Protein AF-A0A1Y3V4P4-F1 (afdb_monomer_lite)

Radius of gyration: 16.8 Å; chains: 1; bounding box: 31×30×48 Å

Organism: Bacteroides uniformis (NCBI:txid820)

Structure (mmCIF, N/CA/C/O backbone):
data_AF-A0A1Y3V4P4-F1
#
_entry.id   AF-A0A1Y3V4P4-F1
#
loop_
_atom_site.group_PDB
_atom_site.id
_atom_site.type_symbol
_atom_site.label_atom_id
_atom_site.label_alt_id
_atom_site.label_comp_id
_atom_site.label_asym_id
_atom_site.label_entity_id
_atom_site.label_seq_id
_atom_site.pdbx_PDB_ins_code
_atom_site.Cartn_x
_atom_site.Cartn_y
_atom_site.Cartn_z
_atom_site.occupancy
_atom_site.B_iso_or_equiv
_atom_site.auth_seq_id
_atom_site.auth_comp_id
_atom_site.auth_asym_id
_atom_site.auth_atom_id
_atom_site.pdbx_PDB_model_num
ATOM 1 N N . MET A 1 1 ? 12.192 15.397 -8.12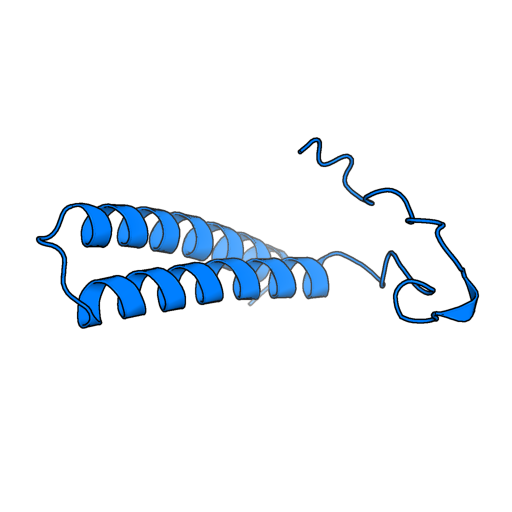3 1.00 77.25 1 MET A N 1
ATOM 2 C CA . MET A 1 1 ? 12.547 14.035 -7.681 1.00 77.25 1 MET A CA 1
ATOM 3 C C . MET A 1 1 ? 13.045 13.300 -8.920 1.00 77.25 1 MET A C 1
ATOM 5 O O . MET A 1 1 ? 12.510 13.568 -9.988 1.00 77.25 1 MET A O 1
ATOM 9 N N . THR A 1 2 ? 14.117 12.512 -8.854 1.00 93.56 2 THR A N 1
ATOM 10 C CA . THR A 1 2 ? 14.534 11.677 -9.998 1.00 93.56 2 THR A CA 1
ATOM 11 C C . THR A 1 2 ? 13.590 10.481 -10.136 1.00 93.56 2 THR A C 1
ATOM 13 O O . THR A 1 2 ? 12.920 10.121 -9.171 1.00 93.56 2 THR A O 1
ATOM 16 N N . PHE A 1 3 ? 13.551 9.836 -11.307 1.00 90.06 3 PHE A N 1
ATOM 17 C CA . PHE A 1 3 ? 12.768 8.607 -11.511 1.00 90.06 3 PHE A CA 1
ATOM 18 C C . PHE A 1 3 ? 13.057 7.554 -10.430 1.00 90.06 3 PHE A C 1
ATOM 20 O O . PHE A 1 3 ? 12.145 7.004 -9.821 1.00 90.06 3 PHE A O 1
ATOM 27 N N . GLU A 1 4 ? 14.340 7.313 -10.159 1.00 90.69 4 GLU A N 1
ATOM 28 C CA . GLU A 1 4 ? 14.778 6.359 -9.141 1.00 90.69 4 GLU A CA 1
ATOM 29 C C . GLU A 1 4 ? 14.273 6.746 -7.746 1.00 90.69 4 GLU A C 1
ATOM 31 O O . GLU A 1 4 ? 13.749 5.901 -7.023 1.00 90.69 4 GLU A O 1
ATOM 36 N N . GLN A 1 5 ? 14.348 8.032 -7.397 1.00 93.25 5 GLN A N 1
ATOM 37 C CA . GLN A 1 5 ? 13.814 8.540 -6.137 1.00 93.25 5 GLN A CA 1
ATOM 38 C C . GLN A 1 5 ? 12.286 8.371 -6.052 1.00 93.25 5 GLN A C 1
ATOM 40 O O . GLN A 1 5 ? 11.801 7.924 -5.020 1.00 93.25 5 GLN A O 1
ATOM 45 N N . GLU A 1 6 ? 11.524 8.646 -7.119 1.00 93.00 6 GLU A N 1
ATOM 46 C CA . GLU A 1 6 ? 10.063 8.433 -7.130 1.00 93.00 6 GLU A CA 1
ATOM 47 C C . GLU A 1 6 ? 9.692 6.961 -6.911 1.00 93.00 6 GLU A C 1
ATOM 49 O O . GLU A 1 6 ? 8.758 6.654 -6.166 1.00 93.00 6 GLU A O 1
ATOM 54 N N . VAL A 1 7 ? 10.437 6.036 -7.523 1.00 90.38 7 VAL A N 1
ATOM 55 C CA . VAL A 1 7 ? 10.231 4.591 -7.351 1.00 90.38 7 VAL A CA 1
ATOM 56 C C . VAL A 1 7 ? 10.553 4.150 -5.923 1.00 90.38 7 VAL A C 1
ATOM 58 O O . VAL A 1 7 ? 9.781 3.393 -5.327 1.00 90.38 7 VAL A O 1
ATOM 61 N N . VAL A 1 8 ? 11.684 4.598 -5.372 1.00 93.38 8 VAL A N 1
ATOM 62 C CA . VAL A 1 8 ? 12.104 4.262 -4.003 1.00 93.38 8 VAL A CA 1
ATOM 63 C C . VAL A 1 8 ? 11.101 4.802 -2.987 1.00 93.38 8 VAL A C 1
ATOM 65 O O . VAL A 1 8 ? 10.659 4.050 -2.118 1.00 93.38 8 VAL A O 1
ATOM 68 N N . GLU A 1 9 ? 10.665 6.053 -3.136 1.00 96.50 9 GLU A N 1
ATOM 69 C CA . GLU A 1 9 ? 9.699 6.667 -2.225 1.00 96.50 9 GLU A CA 1
ATOM 70 C C . GLU A 1 9 ? 8.322 6.001 -2.300 1.00 96.50 9 GLU A C 1
ATOM 72 O O . GLU A 1 9 ? 7.728 5.715 -1.261 1.00 96.50 9 GLU A O 1
ATOM 77 N N . ASN A 1 10 ? 7.835 5.649 -3.496 1.00 93.19 10 ASN A N 1
ATOM 78 C CA . ASN A 1 10 ? 6.597 4.875 -3.632 1.00 93.19 10 ASN A CA 1
ATOM 79 C C . ASN A 1 10 ? 6.676 3.535 -2.884 1.00 93.19 10 ASN A C 1
ATOM 81 O O . ASN A 1 10 ? 5.748 3.160 -2.165 1.00 93.19 10 ASN A O 1
ATOM 85 N N . LYS A 1 11 ? 7.788 2.801 -3.031 1.00 90.12 11 LYS A N 1
ATOM 86 C CA . LYS A 1 11 ? 7.991 1.516 -2.343 1.00 90.12 11 LYS A CA 1
ATOM 87 C C . LYS A 1 11 ? 8.068 1.690 -0.825 1.00 90.12 11 LYS A C 1
ATOM 89 O O . LYS A 1 11 ? 7.422 0.925 -0.109 1.00 90.12 11 LYS A O 1
ATOM 94 N N . ARG A 1 12 ? 8.796 2.707 -0.348 1.00 97.69 12 ARG A N 1
ATOM 95 C CA . ARG A 1 12 ? 8.894 3.051 1.079 1.00 97.69 12 ARG A CA 1
ATOM 96 C C . ARG A 1 12 ? 7.514 3.340 1.668 1.00 97.69 12 ARG A C 1
ATOM 98 O O . ARG A 1 12 ? 7.130 2.721 2.655 1.00 97.69 12 ARG A O 1
ATOM 105 N N . LEU A 1 13 ? 6.739 4.217 1.025 1.00 97.88 13 LEU A N 1
ATOM 106 C CA . LEU A 1 13 ? 5.404 4.593 1.492 1.00 97.88 13 LEU A CA 1
ATOM 107 C C . LEU A 1 13 ? 4.448 3.397 1.538 1.00 97.88 13 LEU A C 1
ATOM 109 O O . LEU A 1 13 ? 3.709 3.252 2.507 1.00 97.88 13 LEU A O 1
ATOM 113 N N . ARG A 1 14 ? 4.481 2.504 0.541 1.00 97.19 14 ARG A N 1
ATOM 114 C CA . ARG A 1 14 ? 3.665 1.277 0.563 1.00 97.19 14 ARG A CA 1
ATOM 115 C C . ARG A 1 14 ? 3.977 0.407 1.782 1.00 97.19 14 ARG A C 1
ATOM 117 O O . ARG A 1 14 ? 3.051 -0.003 2.473 1.00 97.19 14 ARG A O 1
ATOM 124 N N . GLN A 1 15 ? 5.260 0.186 2.074 1.00 91.25 15 GLN A N 1
ATOM 125 C CA . GLN A 1 15 ? 5.689 -0.591 3.238 1.00 91.25 15 GLN A CA 1
ATOM 126 C C . GLN A 1 15 ? 5.265 0.065 4.563 1.00 91.25 15 GLN A C 1
ATOM 128 O O . GLN A 1 15 ? 4.759 -0.613 5.457 1.00 91.25 15 GLN A O 1
ATOM 133 N N . GLU A 1 16 ? 5.455 1.378 4.699 1.00 97.75 16 GLU A N 1
ATOM 134 C CA . GLU A 1 16 ? 5.080 2.120 5.909 1.00 97.75 16 GLU A CA 1
ATOM 135 C C . GLU A 1 16 ? 3.566 2.099 6.144 1.00 97.75 16 GLU A C 1
ATOM 137 O O . GLU A 1 16 ? 3.113 1.897 7.272 1.00 97.75 16 GLU A O 1
ATOM 142 N N . ILE A 1 17 ? 2.768 2.255 5.085 1.00 97.81 17 ILE A N 1
ATOM 143 C CA . ILE A 1 17 ? 1.307 2.208 5.180 1.00 97.81 17 ILE A CA 1
ATOM 144 C C . ILE A 1 17 ? 0.828 0.796 5.538 1.00 97.81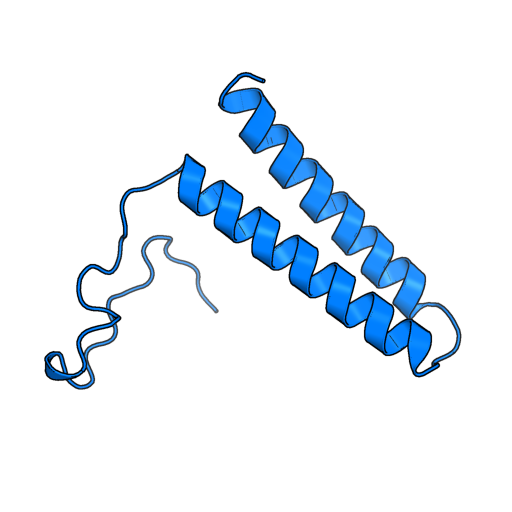 17 ILE A C 1
ATOM 146 O O . ILE A 1 17 ? -0.059 0.666 6.382 1.00 97.81 17 ILE A O 1
ATOM 150 N N . ASP A 1 18 ? 1.433 -0.259 4.984 1.00 95.38 18 ASP A N 1
ATOM 151 C CA . ASP A 1 18 ? 1.129 -1.640 5.380 1.00 95.38 18 ASP A CA 1
ATOM 152 C C . ASP A 1 18 ? 1.397 -1.877 6.873 1.00 95.38 18 ASP A C 1
ATOM 154 O O . ASP A 1 18 ? 0.572 -2.488 7.560 1.00 95.38 18 ASP A O 1
ATOM 158 N N . ALA A 1 19 ? 2.490 -1.331 7.416 1.00 97.50 19 ALA A N 1
ATOM 159 C CA . ALA A 1 19 ? 2.749 -1.369 8.855 1.00 97.50 19 ALA A CA 1
ATOM 160 C C . ALA A 1 19 ? 1.654 -0.629 9.649 1.00 97.50 19 ALA A C 1
ATOM 162 O O . ALA A 1 19 ? 1.138 -1.162 10.635 1.00 97.50 19 ALA A O 1
ATOM 163 N N . L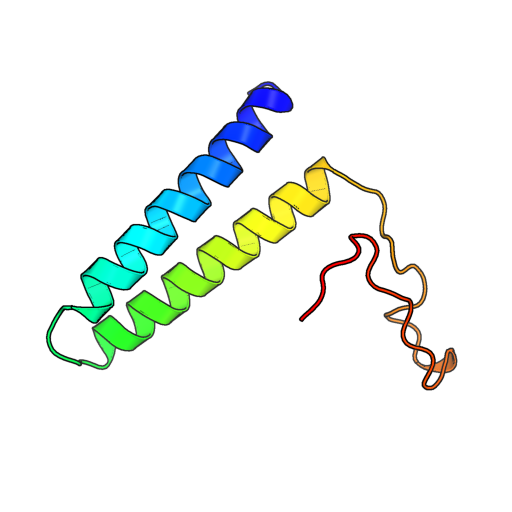YS A 1 20 ? 1.211 0.547 9.182 1.00 98.06 20 LYS A N 1
ATOM 164 C CA . LYS A 1 20 ? 0.103 1.292 9.808 1.00 98.06 20 LYS A CA 1
ATOM 165 C C . LYS A 1 20 ? -1.230 0.556 9.745 1.00 98.06 20 LYS A C 1
ATOM 167 O O . LYS A 1 20 ? -1.996 0.623 10.704 1.00 98.06 20 LYS A O 1
ATOM 172 N N . ILE A 1 21 ? -1.501 -0.202 8.684 1.00 98.38 21 ILE A N 1
ATOM 173 C CA . ILE A 1 21 ? -2.679 -1.078 8.618 1.00 98.38 21 ILE A CA 1
ATOM 174 C C . ILE A 1 21 ? -2.647 -2.099 9.761 1.00 98.38 21 ILE A C 1
ATOM 176 O O . ILE A 1 21 ? -3.672 -2.305 10.413 1.00 98.38 21 ILE A O 1
ATOM 180 N N . GLN A 1 22 ? -1.493 -2.719 10.034 1.00 97.88 22 GLN A N 1
ATOM 181 C CA . GLN A 1 22 ? -1.367 -3.673 11.143 1.00 97.88 22 GLN A CA 1
ATOM 182 C C . GLN A 1 22 ? -1.522 -2.992 12.508 1.00 97.88 22 GLN A C 1
ATOM 184 O O . GLN A 1 22 ? -2.221 -3.516 13.372 1.00 97.88 22 GLN A O 1
ATOM 189 N N . GLU A 1 23 ? -0.953 -1.797 12.692 1.00 98.56 23 GLU A N 1
ATOM 190 C CA . GLU A 1 23 ? -1.144 -1.011 13.919 1.00 98.56 23 GLU A CA 1
ATOM 191 C C . GLU A 1 23 ? -2.628 -0.720 14.185 1.00 98.56 23 GLU A C 1
ATOM 193 O O . GLU A 1 23 ? -3.101 -0.929 15.301 1.00 98.56 23 GLU A O 1
ATOM 198 N N . VAL A 1 24 ? -3.391 -0.305 13.165 1.00 98.25 24 VAL A N 1
ATOM 199 C CA . VAL A 1 24 ? -4.831 -0.025 13.313 1.00 98.25 24 VAL A CA 1
ATOM 200 C C . VAL A 1 24 ? -5.627 -1.302 13.591 1.00 98.25 24 VAL A C 1
ATOM 202 O O . VAL A 1 24 ? -6.553 -1.269 14.402 1.00 98.25 24 VAL A O 1
ATOM 205 N N . LYS A 1 25 ? -5.261 -2.433 12.971 1.00 97.50 25 LYS A N 1
ATOM 206 C CA . LYS A 1 25 ? -5.889 -3.744 13.224 1.00 97.50 25 LYS A CA 1
ATOM 207 C C . LYS A 1 25 ? -5.706 -4.239 14.660 1.00 97.50 25 LYS A C 1
ATOM 209 O O . LYS A 1 25 ? -6.555 -4.980 15.143 1.00 97.50 25 LYS A O 1
ATOM 214 N N . ASN A 1 26 ? -4.638 -3.821 15.337 1.00 98.19 26 ASN A N 1
ATOM 215 C CA . ASN A 1 26 ? -4.374 -4.182 16.732 1.00 98.19 26 ASN A CA 1
ATOM 216 C C . ASN A 1 26 ? -5.180 -3.342 17.742 1.00 98.19 26 ASN A C 1
ATOM 218 O O . ASN A 1 26 ? -5.139 -3.617 18.941 1.00 98.19 26 ASN A O 1
ATOM 222 N N . LEU A 1 27 ? -5.910 -2.318 17.290 1.00 98.12 27 LEU A N 1
ATOM 223 C CA . LEU A 1 27 ? -6.798 -1.521 18.136 1.00 98.12 27 LEU A CA 1
ATOM 224 C C . LEU A 1 27 ? -8.192 -2.170 18.246 1.00 98.12 27 LEU A C 1
ATOM 226 O O . LEU A 1 27 ? -8.592 -2.922 17.357 1.00 98.12 27 LEU A O 1
ATOM 230 N N . PRO A 1 28 ? -8.992 -1.844 19.284 1.00 98.50 28 PRO A N 1
ATOM 231 C CA . PRO A 1 28 ? -10.364 -2.339 19.385 1.00 98.50 28 PRO A CA 1
ATOM 232 C C . PRO A 1 28 ? -11.187 -2.009 18.137 1.00 98.50 28 PRO A C 1
ATOM 234 O O . PRO A 1 28 ? -11.092 -0.908 17.596 1.00 98.50 28 PRO A O 1
ATOM 237 N N . VAL A 1 29 ? -12.033 -2.927 17.687 1.00 97.81 29 VAL A N 1
ATOM 238 C CA . VAL A 1 29 ? -12.802 -2.724 16.455 1.00 97.81 29 VAL A CA 1
ATOM 239 C C . VAL A 1 29 ? -13.783 -1.557 16.611 1.00 97.81 29 VAL A C 1
ATOM 241 O O . VAL A 1 29 ? -14.509 -1.459 17.597 1.00 97.81 29 VAL A O 1
ATOM 244 N N . SER A 1 30 ? -13.812 -0.672 15.615 1.00 98.69 30 SER A N 1
ATOM 245 C CA . SER A 1 30 ? -14.848 0.349 15.447 1.00 98.69 30 SER A CA 1
ATOM 246 C C . SER A 1 30 ? -15.107 0.590 13.960 1.00 98.69 30 SER A C 1
ATOM 248 O O . SER A 1 30 ? -14.317 0.177 13.097 1.00 98.69 30 SER A O 1
ATOM 250 N N . ARG A 1 31 ? -16.211 1.272 13.641 1.00 98.50 31 ARG A N 1
ATOM 251 C CA . ARG A 1 31 ? -16.530 1.648 12.259 1.00 98.50 31 ARG A CA 1
ATOM 252 C C . ARG A 1 31 ? -15.462 2.575 11.681 1.00 98.50 31 ARG A C 1
ATOM 254 O O . ARG A 1 31 ? -15.017 2.373 10.558 1.00 98.50 31 ARG A O 1
ATOM 261 N N . GLU A 1 32 ? -15.015 3.546 12.465 1.00 98.75 32 GLU A N 1
ATOM 262 C CA . GLU A 1 32 ? -13.993 4.525 12.097 1.00 98.75 32 GLU A CA 1
ATOM 263 C C . GLU A 1 32 ? -12.676 3.822 11.772 1.00 98.75 32 GLU A C 1
ATOM 265 O O . GLU A 1 32 ? -12.102 4.070 10.719 1.00 98.75 32 GLU A O 1
ATOM 270 N N . ARG A 1 33 ? -12.244 2.871 12.612 1.00 98.44 33 ARG A N 1
ATOM 271 C CA . ARG A 1 33 ? -11.019 2.089 12.374 1.00 98.44 33 ARG A CA 1
ATOM 272 C C . ARG A 1 33 ? -11.124 1.188 11.148 1.00 98.44 33 ARG A C 1
ATOM 274 O O . ARG A 1 33 ? -10.153 1.056 10.409 1.00 98.44 33 ARG A O 1
ATOM 281 N N . SER A 1 34 ? -12.301 0.620 10.890 1.00 98.56 34 SER A N 1
ATOM 282 C CA . SER A 1 34 ? -12.549 -0.154 9.667 1.00 98.56 34 SER A CA 1
ATOM 283 C C . SER A 1 34 ? -12.401 0.726 8.422 1.00 98.56 34 SER A C 1
ATOM 285 O O . SER A 1 34 ? -11.703 0.352 7.483 1.00 98.56 34 SER A O 1
ATOM 287 N N . LEU A 1 35 ? -12.975 1.935 8.448 1.00 98.75 35 LEU A N 1
ATOM 288 C CA . LEU A 1 35 ? -12.822 2.917 7.373 1.00 98.75 35 LEU A CA 1
ATOM 289 C C . LEU A 1 35 ? -11.364 3.368 7.217 1.00 98.75 35 LEU A C 1
ATOM 291 O O . LEU A 1 35 ? -10.885 3.483 6.090 1.00 98.75 35 LEU A O 1
ATOM 295 N N . THR A 1 36 ? -10.637 3.572 8.320 1.00 98.69 36 THR A N 1
ATOM 296 C CA . THR A 1 36 ? -9.201 3.875 8.286 1.00 98.69 36 THR A CA 1
ATOM 297 C C . THR A 1 36 ? -8.423 2.778 7.565 1.00 98.69 36 THR A C 1
ATOM 299 O O . THR A 1 36 ? -7.656 3.090 6.658 1.00 98.69 36 THR A O 1
ATOM 302 N N . ILE A 1 37 ? -8.646 1.503 7.904 1.00 98.69 37 ILE A N 1
ATOM 303 C CA . ILE A 1 37 ? -7.985 0.372 7.236 1.00 98.69 37 ILE A CA 1
ATOM 304 C C . ILE A 1 37 ? -8.283 0.384 5.734 1.00 98.69 37 ILE A C 1
ATOM 306 O O . ILE A 1 37 ? -7.347 0.304 4.942 1.00 98.69 37 ILE A O 1
ATOM 310 N N . THR A 1 38 ? -9.548 0.549 5.334 1.00 98.50 38 THR A N 1
ATOM 311 C CA . THR A 1 38 ? -9.929 0.614 3.914 1.00 98.50 38 THR A CA 1
ATOM 312 C C . THR A 1 38 ? -9.203 1.741 3.182 1.00 98.50 38 THR A C 1
ATOM 314 O O . THR A 1 38 ? -8.670 1.523 2.098 1.00 98.50 38 THR A O 1
ATOM 317 N N . LYS A 1 39 ? -9.119 2.937 3.774 1.00 98.62 39 LYS A N 1
ATOM 318 C CA . LYS A 1 39 ? -8.434 4.075 3.144 1.00 98.62 39 LYS A CA 1
ATOM 319 C C . LYS A 1 39 ? -6.921 3.902 3.063 1.00 98.62 39 LYS A C 1
ATOM 321 O O . LYS A 1 39 ? -6.327 4.291 2.062 1.00 98.62 39 LYS A O 1
ATOM 326 N N . LEU A 1 40 ? -6.302 3.265 4.053 1.00 98.25 40 LEU A N 1
ATOM 327 C CA . LEU A 1 40 ? -4.884 2.909 3.981 1.00 98.25 40 LEU A CA 1
ATOM 328 C C . LEU A 1 40 ? -4.628 1.852 2.891 1.00 98.25 40 LEU A C 1
ATOM 330 O O . LEU A 1 40 ? -3.681 1.988 2.122 1.00 98.25 40 LEU A O 1
ATOM 334 N N . GLN A 1 41 ? -5.498 0.846 2.756 1.00 96.44 41 GLN A N 1
ATOM 335 C CA . GLN A 1 41 ? -5.409 -0.147 1.676 1.00 96.44 41 GLN A CA 1
ATOM 336 C C . GLN A 1 41 ? -5.573 0.489 0.286 1.00 96.44 41 GLN A C 1
ATOM 338 O O . GLN A 1 41 ? -4.796 0.192 -0.622 1.00 96.44 41 GLN A O 1
ATOM 343 N N . GLU A 1 42 ? -6.537 1.403 0.121 1.00 97.88 42 GLU A N 1
ATOM 344 C CA . GLU A 1 42 ? -6.698 2.193 -1.108 1.00 97.88 42 GLU A CA 1
ATOM 345 C C . GLU A 1 42 ? -5.429 3.004 -1.423 1.00 97.88 42 GLU A C 1
ATOM 347 O O . GLU A 1 42 ? -5.001 3.042 -2.575 1.00 97.88 42 GLU A O 1
ATOM 352 N N . ALA A 1 43 ? -4.789 3.614 -0.418 1.00 97.31 43 ALA A N 1
ATOM 353 C CA . ALA A 1 43 ? -3.544 4.358 -0.610 1.00 97.31 43 ALA A CA 1
ATOM 354 C C . ALA A 1 43 ? -2.404 3.460 -1.128 1.00 97.31 43 ALA A C 1
ATOM 356 O O . ALA A 1 43 ? -1.738 3.825 -2.098 1.00 97.31 43 ALA A O 1
ATOM 357 N N . VAL A 1 44 ? -2.216 2.260 -0.559 1.00 93.88 44 VAL A N 1
ATOM 358 C CA . VAL A 1 44 ? -1.221 1.280 -1.048 1.00 93.88 44 VAL A CA 1
ATOM 359 C C . VAL A 1 44 ? -1.498 0.883 -2.501 1.00 93.88 44 VAL A C 1
ATOM 361 O O . VAL A 1 44 ? -0.566 0.796 -3.306 1.00 93.88 44 VAL A O 1
ATOM 364 N N . MET A 1 45 ? -2.770 0.670 -2.854 1.00 93.44 45 MET A N 1
ATOM 365 C CA . MET A 1 45 ? -3.181 0.355 -4.224 1.00 93.44 45 MET A CA 1
ATOM 366 C C . MET A 1 45 ? -2.835 1.495 -5.193 1.00 93.44 45 MET A C 1
ATOM 368 O O . MET A 1 45 ? -2.244 1.240 -6.244 1.00 93.44 45 MET A O 1
ATOM 372 N N . TRP A 1 46 ? -3.153 2.745 -4.844 1.00 95.06 46 TRP A N 1
ATOM 373 C CA . TRP A 1 46 ? -2.868 3.907 -5.693 1.00 95.06 46 TRP A CA 1
ATOM 374 C C . TRP A 1 46 ? -1.370 4.156 -5.883 1.00 95.06 46 TRP A C 1
ATOM 376 O O . TRP A 1 46 ? -0.954 4.443 -7.003 1.00 95.06 46 TRP A O 1
ATOM 386 N N . LEU A 1 47 ? -0.545 3.947 -4.854 1.00 91.31 47 LEU A N 1
ATOM 387 C CA . LEU A 1 47 ? 0.918 3.973 -4.994 1.00 91.31 47 LEU A CA 1
ATOM 388 C C . LEU A 1 47 ? 1.424 2.844 -5.915 1.00 91.31 47 LEU A C 1
ATOM 390 O O . LEU A 1 47 ? 2.396 3.001 -6.648 1.00 91.31 47 LEU A O 1
ATOM 394 N N . GLY A 1 48 ? 0.743 1.694 -5.947 1.00 88.25 48 GLY A N 1
ATOM 395 C CA . GLY A 1 48 ? 1.011 0.650 -6.940 1.00 88.25 48 GLY A CA 1
ATOM 396 C C . GLY A 1 48 ? 0.675 1.063 -8.372 1.00 88.25 48 GLY A C 1
ATOM 397 O O . GLY A 1 48 ? 1.432 0.756 -9.293 1.00 88.25 48 GLY A O 1
ATOM 398 N N . MET A 1 49 ? -0.416 1.802 -8.561 1.00 86.94 49 MET A N 1
ATOM 399 C CA . MET A 1 49 ? -0.771 2.371 -9.862 1.00 86.94 49 MET A CA 1
ATOM 400 C C . MET A 1 49 ? 0.206 3.468 -10.300 1.00 86.94 49 MET A C 1
ATOM 402 O O . MET A 1 49 ? 0.505 3.564 -11.490 1.00 86.94 49 MET A O 1
ATOM 406 N N . ASP A 1 50 ? 0.751 4.248 -9.365 1.00 89.06 50 ASP A N 1
ATOM 407 C CA . ASP A 1 50 ? 1.788 5.237 -9.670 1.00 89.06 50 ASP A CA 1
ATOM 408 C C . ASP A 1 50 ? 3.101 4.570 -10.111 1.00 89.06 50 ASP A C 1
ATOM 410 O O . ASP A 1 50 ? 3.682 4.946 -11.127 1.00 89.06 50 ASP A O 1
ATOM 414 N N . LEU A 1 51 ? 3.508 3.477 -9.454 1.00 85.69 51 LEU A N 1
ATOM 415 C CA . LEU A 1 51 ? 4.623 2.647 -9.933 1.00 85.69 51 LEU A CA 1
ATOM 416 C C . LEU A 1 51 ? 4.368 2.091 -11.344 1.00 85.69 51 LEU A C 1
ATOM 418 O O . LEU A 1 51 ? 5.283 2.063 -12.167 1.00 85.69 51 LEU A O 1
ATOM 422 N N . LYS A 1 52 ? 3.127 1.692 -11.654 1.00 83.38 52 LYS A N 1
ATOM 423 C CA . LYS A 1 52 ? 2.744 1.250 -13.004 1.00 83.38 52 LYS A CA 1
ATOM 424 C C . LYS A 1 52 ? 2.867 2.382 -14.031 1.00 83.38 52 LYS A C 1
ATOM 426 O O . LYS A 1 52 ? 3.405 2.143 -15.109 1.00 83.38 52 LYS A O 1
ATOM 431 N N . ARG A 1 53 ? 2.436 3.608 -13.691 1.00 86.19 53 ARG A N 1
ATOM 432 C CA . ARG A 1 53 ? 2.621 4.818 -14.522 1.00 86.19 53 ARG A CA 1
ATOM 433 C C . ARG A 1 53 ? 4.099 5.065 -14.826 1.00 86.19 53 ARG A C 1
ATOM 435 O O . ARG A 1 53 ? 4.429 5.431 -15.949 1.00 86.19 53 ARG A O 1
ATOM 442 N N . LEU A 1 54 ? 4.966 4.888 -13.830 1.00 82.00 54 LEU A N 1
ATOM 443 C CA . LEU A 1 54 ? 6.408 5.085 -13.962 1.00 82.00 54 LEU A CA 1
ATOM 444 C C . LEU A 1 54 ? 7.080 3.990 -14.809 1.00 82.00 54 LEU A C 1
ATOM 446 O O . LEU A 1 54 ? 8.049 4.273 -15.507 1.00 82.00 54 LEU A O 1
ATOM 450 N N . GLY A 1 55 ? 6.584 2.750 -14.748 1.00 70.00 55 GLY A N 1
ATOM 451 C CA . GLY A 1 55 ? 7.284 1.580 -15.278 1.00 70.00 55 GLY A CA 1
ATOM 452 C C . GLY A 1 55 ? 6.900 1.089 -16.677 1.00 70.00 55 GLY A C 1
ATOM 453 O O . GLY A 1 55 ? 7.723 0.406 -17.277 1.00 70.00 55 GLY A O 1
ATOM 454 N N . THR A 1 56 ? 5.699 1.347 -17.218 1.00 56.94 56 THR A N 1
ATOM 455 C CA . THR A 1 56 ? 5.273 0.670 -18.469 1.00 56.94 56 THR A CA 1
ATOM 456 C C . THR A 1 56 ? 4.191 1.386 -19.288 1.00 56.94 56 THR A C 1
ATOM 458 O O . THR A 1 56 ? 3.305 2.057 -18.761 1.00 56.94 56 THR A O 1
ATOM 461 N N . ALA A 1 57 ? 4.221 1.162 -20.611 1.00 60.19 57 ALA A N 1
ATOM 462 C CA . ALA A 1 57 ? 3.064 1.342 -21.491 1.00 60.19 57 ALA A CA 1
ATOM 463 C C . ALA A 1 57 ? 2.003 0.258 -21.206 1.00 60.19 57 ALA A C 1
ATOM 465 O O . ALA A 1 57 ? 2.345 -0.834 -20.761 1.00 60.19 57 ALA A O 1
ATOM 466 N N . ASN A 1 58 ? 0.718 0.557 -21.448 1.00 58.38 58 ASN A N 1
ATOM 467 C CA . ASN A 1 58 ? -0.407 -0.312 -21.079 1.00 58.38 58 ASN A CA 1
ATOM 468 C C . ASN A 1 58 ? -0.216 -1.763 -21.582 1.00 58.38 58 ASN A C 1
ATOM 470 O O . ASN A 1 58 ? -0.281 -1.972 -22.793 1.00 58.38 58 ASN A O 1
ATOM 474 N N . PRO A 1 59 ? -0.047 -2.761 -20.689 1.00 59.31 59 PRO A N 1
ATOM 475 C CA . PRO A 1 59 ? 0.157 -4.149 -21.101 1.00 59.31 59 PRO A CA 1
ATOM 476 C C . PRO A 1 59 ? -1.104 -4.791 -21.685 1.00 59.31 59 PRO A C 1
ATOM 478 O O . PRO A 1 59 ? -1.000 -5.843 -22.305 1.00 59.31 59 PRO A O 1
ATOM 481 N N . TYR A 1 60 ? -2.271 -4.160 -21.501 1.00 65.12 60 TYR A N 1
ATOM 482 C CA . TYR A 1 60 ? -3.552 -4.703 -21.937 1.00 65.12 60 TYR A CA 1
ATOM 483 C C . TYR A 1 60 ? -4.315 -3.716 -22.821 1.00 65.12 60 TYR A C 1
ATOM 485 O O . TYR A 1 60 ? -5.239 -3.033 -22.347 1.00 65.12 60 TYR A O 1
ATOM 493 N N . PRO A 1 61 ? -3.925 -3.569 -24.097 1.00 65.94 61 PRO A N 1
ATOM 494 C CA . PRO A 1 61 ? -4.557 -2.617 -25.005 1.00 65.94 61 PRO A CA 1
ATOM 495 C C . PRO A 1 61 ? -6.039 -2.942 -25.224 1.00 65.94 61 PRO A C 1
ATOM 497 O O . PRO A 1 61 ? -6.829 -2.031 -25.460 1.00 65.94 61 PRO A O 1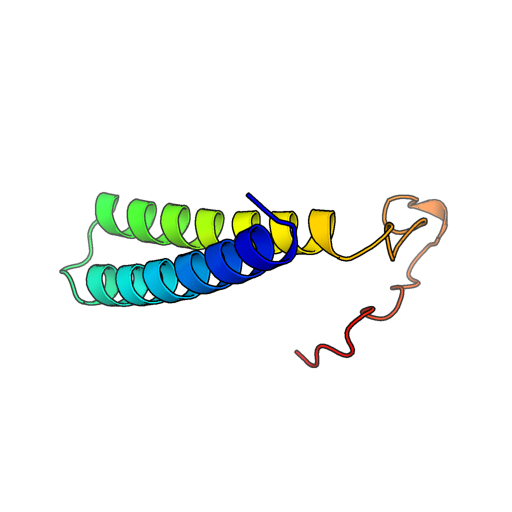
ATOM 500 N N . SER A 1 62 ? -6.412 -4.216 -25.080 1.00 70.62 62 SER A N 1
ATOM 501 C CA . SER A 1 62 ? -7.744 -4.728 -25.380 1.00 70.62 62 SER A CA 1
ATOM 502 C C . SER A 1 62 ? -8.607 -5.035 -24.146 1.00 70.62 62 SER A C 1
ATOM 504 O O . SER A 1 62 ? -9.805 -5.238 -24.282 1.00 70.62 62 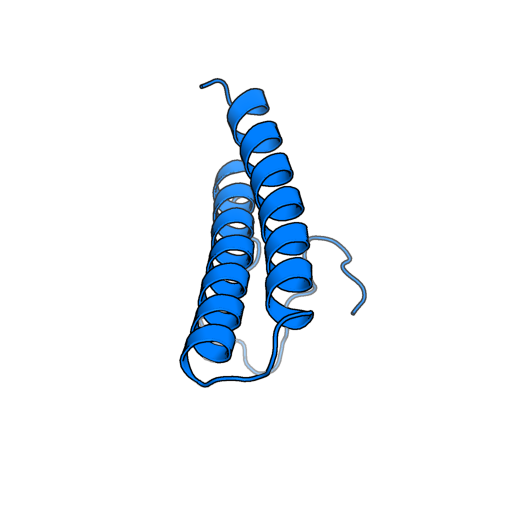SER A O 1
ATOM 506 N N . SER A 1 63 ? -8.055 -4.963 -22.925 1.00 68.19 63 SER A N 1
ATOM 507 C CA . SER A 1 63 ? -8.771 -5.253 -21.655 1.00 68.19 63 SER A CA 1
ATOM 508 C C . SER A 1 63 ? -10.073 -4.483 -21.409 1.00 68.19 63 SER A C 1
ATOM 510 O O . SER A 1 63 ? -10.855 -4.853 -20.535 1.00 68.19 63 SER A O 1
ATOM 512 N N . LYS A 1 64 ? -10.291 -3.379 -22.126 1.00 70.19 64 LYS A N 1
ATOM 513 C CA . LYS A 1 64 ? -11.510 -2.564 -22.038 1.00 70.19 64 LYS A CA 1
ATOM 514 C C . LYS A 1 64 ? -12.459 -2.780 -23.217 1.00 70.19 64 LYS A C 1
ATOM 516 O O . LYS A 1 64 ? -13.520 -2.164 -23.239 1.00 70.19 64 LYS A O 1
ATOM 521 N N . ASP A 1 65 ? -12.076 -3.602 -24.188 1.00 77.06 65 ASP A N 1
ATOM 522 C CA . ASP A 1 65 ? -12.859 -3.913 -25.373 1.00 77.06 65 ASP A CA 1
ATOM 523 C C . ASP A 1 65 ? -13.643 -5.220 -25.154 1.00 77.06 65 ASP A C 1
ATOM 525 O O . ASP A 1 65 ? -13.064 -6.309 -25.210 1.00 77.06 65 ASP A O 1
ATOM 529 N N . PRO A 1 66 ? -14.968 -5.144 -24.926 1.00 78.00 66 PRO A N 1
ATOM 530 C CA . PRO A 1 66 ? -15.794 -6.323 -24.685 1.00 78.00 66 PRO A CA 1
ATOM 531 C C . PRO A 1 66 ? -15.907 -7.245 -25.911 1.00 78.00 66 PRO A C 1
ATOM 533 O O . PRO A 1 66 ? -16.367 -8.378 -25.772 1.00 78.00 66 PRO A O 1
ATOM 536 N N . SER A 1 67 ? -15.490 -6.799 -27.104 1.00 85.31 67 SER A N 1
ATOM 537 C CA . SER A 1 67 ? -15.488 -7.626 -28.316 1.00 85.31 67 SER A CA 1
ATOM 538 C C . SER A 1 67 ? -14.401 -8.710 -28.313 1.00 85.31 67 SER A C 1
ATOM 540 O O . SER A 1 67 ? -14.500 -9.675 -29.069 1.00 85.31 67 SER A O 1
ATOM 542 N N . THR A 1 68 ? -13.412 -8.611 -27.417 1.00 78.19 68 THR A N 1
ATOM 543 C CA . THR A 1 68 ? -12.347 -9.618 -27.247 1.00 78.19 68 THR A CA 1
ATOM 544 C C . THR A 1 68 ? -12.786 -10.889 -26.511 1.00 78.19 68 THR A C 1
ATOM 546 O O . THR A 1 68 ? -12.034 -11.863 -26.424 1.00 78.19 68 THR A O 1
ATOM 549 N N . GLY A 1 69 ? -14.040 -10.937 -26.051 1.00 79.38 69 GLY A N 1
ATOM 550 C CA . GLY A 1 69 ? -14.657 -12.141 -25.504 1.00 79.38 69 GLY A CA 1
ATOM 551 C C . GLY A 1 69 ? -14.065 -12.568 -24.157 1.00 79.38 69 GLY A C 1
ATOM 552 O O . GLY A 1 69 ? -13.796 -11.745 -23.291 1.00 79.38 69 GLY A O 1
ATOM 553 N N . ALA A 1 70 ? -13.911 -13.880 -23.953 1.00 82.19 70 ALA A N 1
ATOM 554 C CA . ALA A 1 70 ? -13.447 -14.461 -22.687 1.00 82.19 70 ALA A CA 1
ATOM 555 C C . ALA A 1 70 ? -11.913 -14.580 -22.579 1.00 82.19 70 ALA A C 1
ATOM 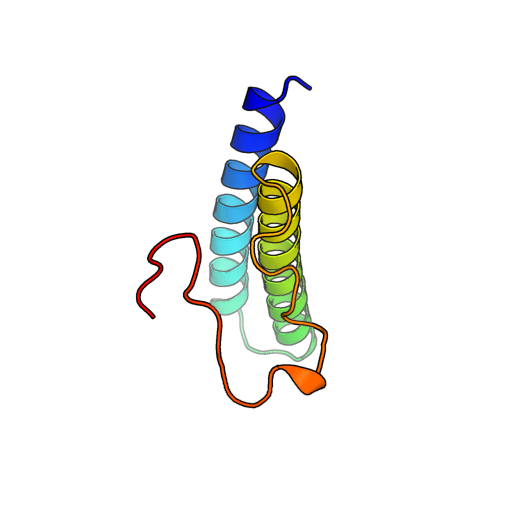557 O O . ALA A 1 70 ? -11.405 -15.220 -21.656 1.00 82.19 70 ALA A O 1
ATOM 558 N N . VAL A 1 71 ? -11.169 -14.021 -23.537 1.00 76.06 71 VAL A N 1
ATOM 559 C CA . VAL A 1 71 ? -9.706 -14.075 -23.539 1.00 76.06 71 VAL A CA 1
ATOM 560 C C . VAL A 1 71 ? -9.182 -13.121 -22.472 1.00 76.06 71 VAL A C 1
ATOM 562 O O . VAL A 1 71 ? -9.304 -11.907 -22.589 1.00 76.06 71 VAL A O 1
ATOM 565 N N . ILE A 1 72 ? -8.589 -13.680 -21.420 1.00 72.31 72 ILE A N 1
ATOM 566 C CA . ILE A 1 72 ? -7.900 -12.904 -20.392 1.00 72.31 72 ILE A CA 1
ATOM 567 C C . ILE A 1 72 ? -6.424 -12.851 -20.781 1.00 72.31 72 ILE A C 1
ATOM 569 O O . ILE A 1 72 ? -5.740 -13.876 -20.771 1.00 72.31 72 ILE A O 1
ATOM 573 N N . GLU A 1 73 ? -5.946 -11.663 -21.156 1.00 69.19 73 GLU A N 1
ATOM 574 C CA . GLU A 1 73 ? -4.531 -11.443 -21.455 1.00 69.19 73 GLU A CA 1
ATOM 575 C C . GLU A 1 73 ? -3.684 -11.786 -20.210 1.00 69.19 73 GLU A C 1
ATOM 577 O O . GLU A 1 73 ? -4.026 -11.381 -19.093 1.00 69.19 73 GLU A O 1
ATOM 582 N N . PRO A 1 74 ? -2.608 -12.577 -20.365 1.00 59.94 74 PRO A N 1
ATOM 583 C CA . PRO A 1 74 ? -1.821 -13.064 -19.241 1.00 59.94 74 PRO A CA 1
ATOM 584 C C . PRO A 1 74 ? -1.160 -11.914 -18.483 1.00 59.94 74 PRO A C 1
ATOM 586 O O . PRO A 1 74 ? -0.710 -10.936 -19.080 1.00 59.94 74 PRO A O 1
ATOM 589 N N . THR A 1 75 ? -1.063 -12.055 -17.159 1.00 58.00 75 THR A N 1
ATOM 590 C CA . THR A 1 75 ? -0.478 -11.026 -16.300 1.00 58.00 75 THR A CA 1
ATOM 591 C C . THR A 1 75 ? 0.952 -10.699 -16.737 1.00 58.00 75 THR A C 1
ATOM 593 O O . THR A 1 75 ? 1.807 -11.584 -16.706 1.00 58.00 75 THR A O 1
ATOM 596 N N . ALA A 1 76 ? 1.228 -9.437 -17.088 1.00 57.41 76 ALA A N 1
ATOM 597 C CA . ALA A 1 76 ? 2.530 -8.995 -17.608 1.00 57.41 76 ALA A CA 1
ATOM 598 C C . ALA A 1 76 ? 3.729 -9.359 -16.705 1.00 57.41 76 ALA A C 1
ATOM 600 O O . ALA A 1 76 ? 4.826 -9.591 -17.204 1.00 57.41 76 ALA A O 1
ATOM 601 N N . ASP A 1 77 ? 3.501 -9.479 -15.394 1.00 52.91 77 ASP A N 1
ATOM 602 C CA . ASP A 1 77 ? 4.567 -9.628 -14.398 1.00 52.91 77 ASP A CA 1
ATOM 603 C C . ASP A 1 77 ? 4.701 -11.047 -13.820 1.00 52.91 77 ASP A C 1
ATOM 605 O O . ASP A 1 77 ? 5.337 -11.232 -12.784 1.00 52.91 77 ASP A O 1
ATOM 609 N N . GLY A 1 78 ? 4.081 -12.069 -14.427 1.00 47.41 78 GLY A N 1
ATOM 610 C CA . GLY A 1 78 ? 4.190 -13.449 -13.922 1.00 47.41 78 GLY A CA 1
ATOM 611 C C . GLY A 1 78 ? 3.717 -13.617 -12.468 1.00 47.41 78 GLY A C 1
ATOM 612 O O . GLY A 1 78 ? 4.119 -14.561 -11.785 1.00 47.41 78 GLY A O 1
ATOM 613 N N . LEU A 1 79 ? 2.881 -12.688 -11.992 1.00 40.22 79 LEU A N 1
ATOM 614 C CA . LEU A 1 79 ? 2.338 -12.660 -10.641 1.00 40.22 79 LEU A CA 1
ATOM 615 C C . LEU A 1 79 ? 1.416 -13.871 -10.472 1.00 40.22 79 LEU A C 1
ATOM 617 O O . LEU A 1 79 ? 0.293 -13.893 -10.980 1.00 40.22 79 LEU A O 1
ATOM 621 N N . LYS A 1 80 ? 1.928 -14.909 -9.809 1.00 38.78 80 LYS A N 1
ATOM 622 C CA . LYS A 1 80 ? 1.133 -16.061 -9.388 1.00 38.78 80 LYS A CA 1
ATOM 623 C C . LYS A 1 80 ? 0.297 -15.628 -8.186 1.00 38.78 80 LYS A C 1
ATOM 625 O O . LYS A 1 80 ? 0.869 -15.242 -7.167 1.00 38.78 80 LYS A O 1
ATOM 630 N N . LEU A 1 81 ? -1.024 -15.634 -8.361 1.00 41.06 81 LEU A N 1
ATOM 631 C CA . LEU A 1 81 ? -1.997 -15.552 -7.269 1.00 41.06 81 LEU A CA 1
ATOM 632 C C . LEU A 1 81 ? -1.875 -16.774 -6.354 1.00 41.06 81 LEU A C 1
ATOM 634 O O . LEU A 1 81 ? -1.642 -17.881 -6.895 1.00 41.06 81 LEU A O 1
#

Sequence (81 aa):
MTFEQEVVENKRLRQEIDAKIQEVKNLPVSRERSLTITKLQEAVMWLGMDLKRLGTANPYPSSKDPSTGAVIEPTADGLKL

Secondary structure (DSSP, 8-state):
--HHHHHHHHHHHHHHHHHHHHHHHTSPP-HHHHHHHHHHHHHHHHHHHHHHHHH-S-S-SSTT-GGGTT--PPPTT----

InterPro domains:
  IPR056098 Acb2/Tad1, hairpin domain [PF24729] (11-47)

pLDDT: mean 84.5, std 16.5, range [38.78, 98.75]

Foldseek 3Di:
DDLVVLLVVLVVLLVVLVVVLVVLVPDPDDPVSVVVNVVSVVSSVVSVVVVVVSPDDDPCPCPVPCVVPPDDDDDPPPDDD